Protein AF-A0A951A7C6-F1 (afdb_monomer)

Mean predicted aligned error: 10.57 Å

Solvent-accessible surface area (backbone atoms only — not comparable to full-atom values): 5596 Å² total; per-residue (Å²): 142,84,83,80,95,79,72,86,78,77,76,84,54,68,70,65,76,69,41,99,74,54,46,60,39,64,67,45,56,72,70,40,61,75,45,59,77,96,51,80,45,69,71,61,74,72,36,54,35,73,86,44,49,66,49,30,62,75,28,52,61,88,80,82,73,87,79,90,76,55,76,90,75,45,75,72,37,76,61,41,58,68,110

Foldseek 3Di:
DDDDPPDPPCPPCVLQVPDPDQQFDVVQVVPWDFDCVPHTDTDGPCRGPPVCVVFLVVQPWDDPDDDDDDPVNTDHDDSRVSD

Structure (mmCIF, N/CA/C/O backbone):
data_AF-A0A951A7C6-F1
#
_entry.id   AF-A0A951A7C6-F1
#
loop_
_atom_site.group_PDB
_atom_site.id
_atom_site.type_symbol
_atom_site.label_atom_id
_atom_site.label_alt_id
_atom_site.label_comp_id
_atom_site.label_asym_id
_atom_site.label_entity_id
_atom_site.label_seq_id
_atom_site.pdbx_PDB_ins_code
_atom_site.Cartn_x
_atom_site.Cartn_y
_atom_site.Cartn_z
_atom_site.occupancy
_atom_site.B_iso_or_equiv
_atom_site.auth_seq_id
_atom_site.auth_comp_id
_atom_site.auth_asym_id
_atom_site.auth_atom_id
_atom_site.pdbx_PDB_model_num
ATOM 1 N N . MET A 1 1 ? 28.677 -32.129 4.383 1.00 38.59 1 MET A N 1
ATOM 2 C CA . MET A 1 1 ? 28.059 -31.417 5.520 1.00 38.59 1 MET A CA 1
ATOM 3 C C . MET A 1 1 ? 28.303 -29.929 5.330 1.00 38.59 1 MET A C 1
ATOM 5 O O . MET A 1 1 ? 29.396 -29.468 5.612 1.00 38.59 1 MET A O 1
ATOM 9 N N . THR A 1 2 ? 27.334 -29.191 4.803 1.00 38.28 2 THR A N 1
ATOM 10 C CA . THR A 1 2 ? 27.394 -27.724 4.697 1.00 38.28 2 THR A CA 1
ATOM 11 C C . THR A 1 2 ? 26.037 -27.194 5.141 1.00 38.28 2 THR A C 1
ATOM 13 O O . THR A 1 2 ? 25.109 -27.061 4.350 1.00 38.28 2 THR A O 1
ATOM 16 N N . GLN A 1 3 ? 25.895 -27.014 6.457 1.00 42.53 3 GLN A N 1
ATOM 17 C CA . GLN A 1 3 ? 24.726 -26.389 7.066 1.00 42.53 3 GLN A CA 1
ATOM 18 C C . GLN A 1 3 ? 24.817 -24.864 6.946 1.00 42.53 3 GLN A C 1
ATOM 20 O O . GLN A 1 3 ? 25.811 -24.255 7.327 1.00 42.53 3 GLN A O 1
ATOM 25 N N . SER A 1 4 ? 23.706 -24.302 6.471 1.00 46.91 4 SER A N 1
ATOM 26 C CA . SER A 1 4 ? 23.030 -23.129 7.027 1.00 46.91 4 SER A CA 1
ATOM 27 C C . SER A 1 4 ? 23.799 -21.812 7.115 1.00 46.91 4 SER A C 1
ATOM 29 O O . SER A 1 4 ? 24.183 -21.361 8.188 1.00 46.91 4 SER A O 1
ATOM 31 N N . ALA A 1 5 ? 23.815 -21.088 5.997 1.00 42.62 5 ALA A N 1
ATOM 32 C CA . ALA A 1 5 ? 23.791 -19.626 6.010 1.00 42.62 5 ALA A CA 1
ATOM 33 C C . ALA A 1 5 ? 22.356 -19.132 5.736 1.00 42.62 5 ALA A C 1
ATOM 35 O O . ALA A 1 5 ? 22.080 -18.493 4.728 1.00 42.62 5 ALA A O 1
ATOM 36 N N . SER A 1 6 ? 21.419 -19.470 6.625 1.00 51.88 6 SER A N 1
ATOM 37 C CA . SER A 1 6 ? 20.053 -18.926 6.628 1.00 51.88 6 SER A CA 1
ATOM 38 C C . SER A 1 6 ? 19.753 -18.371 8.015 1.00 51.88 6 SER A C 1
ATOM 40 O O . SER A 1 6 ? 19.190 -19.066 8.853 1.00 51.88 6 SER A O 1
ATOM 42 N N . SER A 1 7 ? 20.200 -17.144 8.293 1.00 49.31 7 SER A N 1
ATOM 43 C CA . SER A 1 7 ? 19.843 -16.451 9.546 1.00 49.31 7 SER 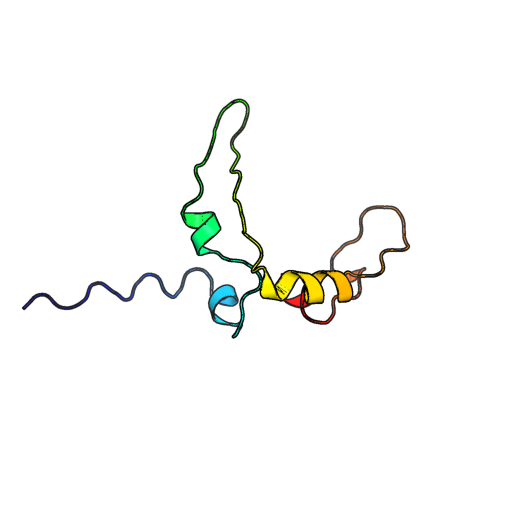A CA 1
ATOM 44 C C . SER A 1 7 ? 19.970 -14.916 9.492 1.00 49.31 7 SER A C 1
ATOM 46 O O . SER A 1 7 ? 19.351 -14.215 10.284 1.00 49.31 7 SER A O 1
ATOM 48 N N . ALA A 1 8 ? 20.688 -14.334 8.525 1.00 41.94 8 ALA A N 1
ATOM 49 C CA . ALA A 1 8 ? 20.957 -12.888 8.546 1.00 41.94 8 ALA A CA 1
ATOM 50 C C . ALA A 1 8 ? 19.831 -11.985 7.984 1.00 41.94 8 ALA A C 1
ATOM 52 O O . ALA A 1 8 ? 19.895 -10.766 8.134 1.00 41.94 8 ALA A O 1
ATOM 53 N N . ALA A 1 9 ? 18.795 -12.537 7.339 1.00 45.19 9 ALA A N 1
ATOM 54 C CA . ALA A 1 9 ? 17.760 -11.733 6.672 1.00 45.19 9 ALA A CA 1
ATOM 55 C C . ALA A 1 9 ? 16.622 -11.252 7.599 1.00 45.19 9 ALA A C 1
ATOM 57 O O . ALA A 1 9 ? 15.863 -10.359 7.220 1.00 45.19 9 ALA A O 1
ATOM 58 N N . THR A 1 10 ? 16.510 -11.802 8.811 1.00 49.56 10 THR A N 1
ATOM 59 C CA . THR A 1 10 ? 15.310 -11.658 9.658 1.00 49.56 10 THR A CA 1
ATOM 60 C C . THR A 1 10 ? 15.208 -10.315 10.400 1.00 49.56 10 THR A C 1
ATOM 62 O O . THR A 1 10 ? 14.155 -10.000 10.938 1.00 49.56 10 THR A O 1
ATOM 65 N N . SER A 1 11 ? 16.246 -9.468 10.412 1.00 54.72 11 SER A N 1
ATOM 66 C CA . SER A 1 11 ? 16.298 -8.312 11.333 1.00 54.72 11 SER A CA 1
ATOM 67 C C . SER A 1 11 ? 16.349 -6.920 10.683 1.00 54.72 11 SER A C 1
ATOM 69 O O . SER A 1 11 ? 16.742 -5.961 11.346 1.00 54.72 11 SER A O 1
ATOM 71 N N . ARG A 1 12 ? 15.986 -6.750 9.403 1.00 53.06 12 ARG A N 1
ATOM 72 C CA . ARG A 1 12 ? 16.038 -5.408 8.774 1.00 53.06 12 ARG A CA 1
ATOM 73 C C . ARG A 1 12 ? 14.720 -4.622 8.838 1.00 53.06 12 ARG A C 1
ATOM 75 O O . ARG A 1 12 ? 14.762 -3.399 8.794 1.00 53.06 12 ARG A O 1
ATOM 82 N N . PHE A 1 13 ? 13.578 -5.296 8.995 1.00 50.91 13 PHE A N 1
ATOM 83 C CA . PHE A 1 13 ? 12.251 -4.664 9.075 1.00 50.91 13 PHE A CA 1
ATOM 84 C C . PHE A 1 13 ? 11.384 -5.351 10.146 1.00 50.91 13 PHE A C 1
ATOM 86 O O . PHE A 1 13 ? 10.553 -6.195 9.809 1.00 50.91 13 PHE A O 1
ATOM 93 N N . PRO A 1 14 ? 11.564 -5.021 11.439 1.00 54.78 14 PRO A N 1
ATOM 94 C CA . PRO A 1 14 ? 10.857 -5.690 12.538 1.00 54.78 14 PRO A 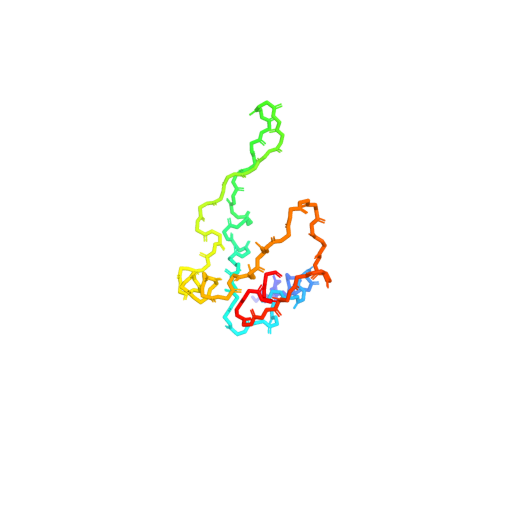CA 1
ATOM 95 C C . PRO A 1 14 ? 9.327 -5.545 12.449 1.00 54.78 14 PRO A C 1
ATOM 97 O O . PRO A 1 14 ? 8.600 -6.402 12.940 1.00 54.78 14 PRO A O 1
ATOM 100 N N . TYR A 1 15 ? 8.833 -4.506 11.768 1.00 53.94 15 TYR A N 1
ATOM 101 C CA . TYR A 1 15 ? 7.402 -4.245 11.591 1.00 53.94 15 TYR A CA 1
ATOM 102 C C . TYR A 1 15 ? 6.710 -5.221 10.632 1.00 53.94 15 TYR A C 1
ATOM 104 O O . T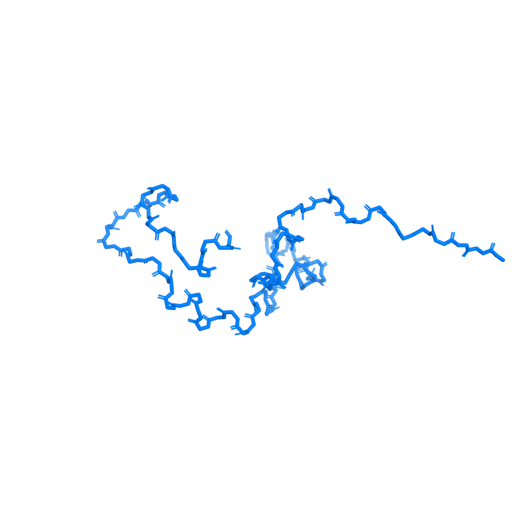YR A 1 15 ? 5.558 -5.572 10.856 1.00 53.94 15 TYR A O 1
ATOM 112 N N . ALA A 1 16 ? 7.402 -5.719 9.601 1.00 50.28 16 ALA A N 1
ATOM 113 C CA . ALA A 1 16 ? 6.809 -6.667 8.652 1.00 50.28 16 ALA A CA 1
ATOM 114 C C . ALA A 1 16 ? 6.560 -8.044 9.294 1.00 50.28 16 ALA A C 1
ATOM 116 O O . ALA A 1 16 ? 5.590 -8.717 8.963 1.00 50.28 16 ALA A O 1
ATOM 117 N N . ALA A 1 17 ? 7.408 -8.434 10.252 1.00 55.38 17 ALA A N 1
ATOM 118 C CA . ALA A 1 17 ? 7.258 -9.669 11.020 1.00 55.38 17 ALA A CA 1
ATOM 119 C C . ALA A 1 17 ? 6.223 -9.557 12.158 1.00 55.38 17 ALA A C 1
ATOM 121 O O . ALA A 1 17 ? 5.852 -10.570 12.746 1.00 55.38 17 ALA A O 1
ATOM 122 N N . ALA A 1 18 ? 5.764 -8.343 12.486 1.00 59.69 18 ALA A N 1
ATOM 123 C CA . ALA A 1 18 ? 4.868 -8.096 13.615 1.00 59.69 18 ALA A CA 1
ATOM 124 C C . ALA A 1 18 ? 3.391 -8.405 13.312 1.00 59.69 18 ALA A C 1
ATOM 126 O O . ALA A 1 18 ? 2.588 -8.534 14.237 1.00 59.69 18 ALA A O 1
ATOM 127 N N . PHE A 1 19 ? 3.012 -8.537 12.037 1.00 64.44 19 PHE A N 1
ATOM 128 C CA . PHE A 1 19 ? 1.621 -8.738 11.634 1.00 64.44 19 PHE A CA 1
ATOM 129 C C . PHE A 1 19 ? 1.385 -10.164 11.137 1.00 64.44 19 PHE A C 1
ATOM 131 O O . PHE A 1 19 ? 2.037 -10.618 10.203 1.00 64.44 19 PHE A O 1
ATOM 138 N N . LYS A 1 20 ? 0.403 -10.853 11.737 1.00 68.44 20 LYS A N 1
ATOM 139 C CA . LYS A 1 20 ? -0.027 -12.206 11.337 1.00 68.44 20 LYS A CA 1
ATOM 140 C C . LYS A 1 20 ? -0.445 -12.275 9.861 1.00 68.44 20 LYS A C 1
ATOM 142 O O . LYS A 1 20 ? -0.161 -13.268 9.206 1.00 68.44 20 LYS A O 1
ATOM 147 N N . ASP A 1 21 ? -1.062 -11.200 9.365 1.00 71.88 21 ASP A N 1
ATOM 148 C CA . ASP A 1 21 ? -1.439 -11.010 7.962 1.00 71.88 21 ASP A CA 1
ATOM 149 C C . ASP A 1 21 ? -0.949 -9.628 7.499 1.00 71.88 21 ASP A C 1
ATOM 151 O O . ASP A 1 21 ? -1.676 -8.637 7.674 1.00 71.88 21 ASP A O 1
ATOM 155 N N . PRO A 1 22 ? 0.282 -9.511 6.971 1.00 78.56 22 PRO A N 1
ATOM 156 C CA . PRO A 1 22 ? 0.825 -8.229 6.543 1.00 78.56 22 PRO A CA 1
ATOM 157 C C . PRO A 1 22 ? 0.000 -7.656 5.386 1.00 78.56 22 PRO A C 1
ATOM 159 O O . PRO A 1 22 ? -0.412 -8.363 4.464 1.00 78.56 22 PRO A O 1
ATOM 162 N N . VAL A 1 23 ? -0.268 -6.353 5.459 1.00 87.81 23 VAL A N 1
ATOM 163 C CA . VAL A 1 23 ? -1.030 -5.624 4.434 1.00 87.81 23 VAL A CA 1
ATOM 164 C C . VAL A 1 23 ? -0.192 -5.400 3.172 1.00 87.81 23 VAL A C 1
ATOM 166 O O . VAL A 1 23 ? -0.736 -5.410 2.069 1.00 87.81 23 VAL A O 1
ATOM 169 N N . ILE A 1 24 ? 1.122 -5.240 3.344 1.00 89.62 24 ILE A N 1
ATOM 170 C CA . ILE A 1 24 ? 2.097 -4.988 2.282 1.00 89.62 24 ILE A CA 1
ATOM 171 C C . ILE A 1 24 ? 2.909 -6.262 2.019 1.00 89.62 24 ILE A C 1
ATOM 173 O O . ILE A 1 24 ? 3.507 -6.821 2.939 1.00 89.62 24 ILE A O 1
ATOM 177 N N . ASP A 1 25 ? 2.984 -6.682 0.757 1.00 89.00 25 ASP A N 1
ATOM 178 C CA . ASP A 1 25 ? 3.923 -7.700 0.288 1.00 89.00 25 ASP A CA 1
ATOM 179 C C . ASP A 1 25 ? 5.301 -7.063 0.039 1.00 89.00 25 ASP A C 1
ATOM 181 O O . ASP A 1 25 ? 5.592 -6.485 -1.012 1.00 89.00 25 ASP A O 1
ATOM 185 N N . VAL A 1 26 ? 6.176 -7.170 1.040 1.00 87.06 26 VAL A N 1
ATOM 186 C CA . VAL A 1 26 ? 7.557 -6.666 0.970 1.00 87.06 26 VAL A CA 1
ATOM 187 C C . VAL A 1 26 ? 8.377 -7.409 -0.087 1.00 87.06 26 VAL A C 1
ATOM 189 O O . VAL A 1 26 ? 9.278 -6.827 -0.695 1.00 87.06 26 VAL A O 1
ATOM 192 N N . GLU A 1 27 ? 8.075 -8.680 -0.340 1.00 86.56 27 GLU A N 1
ATOM 193 C CA . GLU A 1 27 ? 8.808 -9.476 -1.317 1.00 86.56 27 GLU A CA 1
ATOM 194 C C . GLU A 1 27 ? 8.434 -9.078 -2.750 1.00 86.56 27 GLU A C 1
ATOM 196 O O . GLU A 1 27 ? 9.300 -9.086 -3.625 1.00 86.56 27 GLU A O 1
ATOM 201 N N . ALA A 1 28 ? 7.192 -8.646 -2.998 1.00 88.38 28 ALA A N 1
ATOM 202 C CA . ALA A 1 28 ? 6.813 -8.022 -4.268 1.00 88.38 28 ALA A CA 1
ATOM 203 C C . ALA A 1 28 ? 7.651 -6.766 -4.556 1.00 88.38 28 ALA A C 1
ATOM 205 O O . ALA A 1 28 ? 8.191 -6.629 -5.653 1.00 88.38 28 ALA A O 1
ATOM 206 N N . ILE A 1 29 ? 7.846 -5.902 -3.552 1.00 89.31 29 ILE A N 1
ATOM 207 C CA . ILE A 1 29 ? 8.680 -4.694 -3.677 1.00 89.31 29 ILE A CA 1
ATOM 208 C C . ILE A 1 29 ? 10.143 -5.062 -3.943 1.00 89.31 29 ILE A C 1
ATOM 210 O O . ILE A 1 29 ? 10.782 -4.475 -4.810 1.00 89.31 29 ILE A O 1
ATOM 214 N N . ARG A 1 30 ? 10.685 -6.058 -3.234 1.00 89.44 30 ARG A N 1
ATOM 215 C CA . ARG A 1 30 ? 12.082 -6.493 -3.413 1.00 89.44 30 ARG A CA 1
ATOM 216 C C . ARG A 1 30 ? 12.371 -7.054 -4.800 1.00 89.44 30 ARG A C 1
ATOM 218 O O . ARG A 1 30 ? 13.487 -6.899 -5.288 1.00 89.44 30 ARG A O 1
ATOM 225 N N . ARG A 1 31 ? 11.397 -7.728 -5.413 1.00 91.38 31 ARG A N 1
ATOM 226 C CA . ARG A 1 31 ? 11.522 -8.284 -6.769 1.00 91.38 31 ARG A CA 1
ATOM 227 C C . ARG A 1 31 ? 11.292 -7.246 -7.868 1.00 91.38 31 ARG A C 1
ATOM 229 O O . ARG A 1 31 ? 11.539 -7.552 -9.033 1.00 91.38 31 ARG A O 1
ATOM 236 N N . ALA A 1 32 ? 10.801 -6.057 -7.530 1.00 93.12 32 ALA A N 1
ATOM 237 C CA . ALA A 1 32 ? 10.478 -5.040 -8.512 1.00 93.12 32 ALA A CA 1
ATOM 238 C C . ALA A 1 32 ? 11.723 -4.504 -9.223 1.00 93.12 32 ALA A C 1
ATOM 240 O O . ALA A 1 32 ? 12.788 -4.317 -8.631 1.00 93.12 32 ALA A O 1
ATOM 241 N N . SER A 1 33 ? 11.566 -4.210 -10.511 1.00 93.38 33 SER A N 1
ATOM 242 C CA . SER A 1 33 ? 12.628 -3.596 -11.299 1.00 93.38 33 SER A CA 1
ATOM 243 C C . SER A 1 33 ? 12.662 -2.089 -11.065 1.00 93.38 33 SER A C 1
ATOM 245 O O . SER A 1 33 ? 11.646 -1.403 -11.183 1.00 93.38 33 SER A O 1
ATOM 247 N N . VAL A 1 34 ? 13.850 -1.569 -10.761 1.00 95.56 34 VAL A N 1
ATOM 248 C CA . VAL A 1 34 ? 14.089 -0.128 -10.642 1.00 95.56 34 VAL A CA 1
ATOM 249 C C . VAL A 1 34 ? 14.401 0.437 -12.025 1.00 95.56 34 VAL A C 1
ATOM 251 O O . VAL A 1 34 ? 15.426 0.098 -12.621 1.00 95.56 34 VAL A O 1
ATOM 254 N N . SER A 1 35 ? 13.538 1.324 -12.513 1.00 96.31 35 SER A N 1
ATOM 255 C CA . SER A 1 35 ? 13.788 2.157 -13.687 1.00 96.31 35 SER A CA 1
ATOM 256 C C . SER A 1 35 ? 14.487 3.450 -13.271 1.00 96.31 35 SER A C 1
ATOM 258 O O . SER A 1 35 ? 14.333 3.917 -12.142 1.00 96.31 35 SER A O 1
ATOM 260 N N . ARG A 1 36 ? 15.298 4.021 -14.164 1.00 96.50 36 ARG A N 1
ATOM 261 C CA . ARG A 1 36 ? 16.086 5.236 -13.894 1.00 96.50 36 ARG A CA 1
ATOM 262 C C . ARG A 1 36 ? 15.846 6.372 -14.883 1.00 96.50 36 ARG A C 1
ATOM 264 O O . ARG A 1 36 ? 16.356 7.460 -14.644 1.00 96.50 36 ARG A O 1
ATOM 271 N N . ASP A 1 37 ? 15.071 6.135 -15.937 1.00 89.94 37 ASP A N 1
ATOM 272 C CA . ASP A 1 37 ? 14.806 7.106 -16.998 1.00 89.94 37 ASP A CA 1
ATOM 273 C C . ASP A 1 37 ? 13.308 7.456 -17.034 1.00 89.94 37 ASP A C 1
ATOM 275 O O . ASP A 1 37 ? 12.482 6.536 -17.019 1.00 89.94 37 ASP A O 1
ATOM 279 N N . PRO A 1 38 ? 12.913 8.745 -17.020 1.00 91.69 38 PRO A N 1
ATOM 280 C CA . PRO A 1 38 ? 13.739 9.953 -16.839 1.00 91.69 38 PRO A CA 1
ATOM 281 C C . PRO A 1 38 ? 14.170 10.209 -15.379 1.00 91.69 38 PRO A C 1
ATOM 283 O O . PRO A 1 38 ? 15.033 11.045 -15.121 1.00 91.69 38 PRO A O 1
ATOM 286 N N . TYR A 1 39 ? 13.575 9.496 -14.416 1.00 95.44 39 TYR A N 1
ATOM 287 C CA . TYR A 1 39 ? 13.899 9.567 -12.986 1.00 95.44 39 TYR A CA 1
ATOM 288 C C . TYR A 1 39 ? 13.908 8.170 -12.361 1.00 95.44 39 TYR A C 1
ATOM 290 O O . TYR A 1 39 ? 13.296 7.238 -12.887 1.00 95.44 39 TYR A O 1
ATOM 298 N N . THR A 1 40 ? 14.562 8.025 -11.204 1.00 95.69 40 THR A N 1
ATOM 299 C CA . THR A 1 40 ? 14.585 6.751 -10.468 1.00 95.69 40 THR A CA 1
ATOM 300 C C . THR A 1 40 ? 13.215 6.445 -9.875 1.00 95.69 40 THR A C 1
ATOM 302 O O . THR A 1 40 ? 12.736 7.172 -9.010 1.00 95.69 40 THR A O 1
ATOM 305 N N . HIS A 1 41 ? 12.599 5.357 -10.328 1.00 93.50 41 HIS A N 1
ATOM 306 C CA . HIS A 1 41 ? 11.297 4.893 -9.868 1.00 93.50 41 HIS A CA 1
ATOM 307 C C . HIS A 1 41 ? 11.194 3.368 -9.968 1.00 93.50 41 HIS A C 1
ATOM 309 O O . HIS A 1 41 ? 12.012 2.704 -10.602 1.00 93.50 41 HIS A O 1
ATOM 315 N N . MET A 1 42 ? 10.170 2.800 -9.345 1.00 94.25 42 MET A N 1
ATOM 316 C CA . MET A 1 42 ? 9.791 1.401 -9.518 1.00 94.25 42 MET A CA 1
ATOM 317 C C . MET A 1 42 ? 8.273 1.319 -9.600 1.00 94.25 42 MET A C 1
ATOM 319 O O . MET A 1 42 ? 7.573 2.045 -8.895 1.00 94.25 42 MET A O 1
ATOM 323 N N . LEU A 1 43 ? 7.782 0.441 -10.465 1.00 93.00 43 LEU A N 1
ATOM 324 C CA . LEU A 1 43 ? 6.375 0.069 -10.528 1.00 93.00 43 LEU A CA 1
ATOM 325 C C . LEU A 1 43 ? 6.267 -1.361 -10.024 1.00 93.00 43 LEU A C 1
ATOM 327 O O . LEU A 1 43 ? 7.036 -2.230 -10.440 1.00 93.00 43 LEU A O 1
ATOM 331 N N . VAL A 1 44 ? 5.361 -1.578 -9.079 1.00 92.75 44 VAL A N 1
ATOM 332 C CA . VAL A 1 44 ? 5.210 -2.862 -8.405 1.00 92.75 44 VAL A CA 1
ATOM 333 C C . VAL A 1 44 ? 3.742 -3.233 -8.410 1.00 92.75 44 VAL A C 1
ATOM 335 O O . VAL A 1 44 ? 2.911 -2.534 -7.828 1.00 92.75 44 VAL A O 1
ATOM 338 N N . ASP A 1 45 ? 3.435 -4.349 -9.052 1.00 90.94 45 ASP A N 1
ATOM 339 C CA . ASP A 1 45 ? 2.086 -4.888 -9.061 1.00 90.94 45 ASP A CA 1
ATOM 340 C C . ASP A 1 45 ? 1.806 -5.642 -7.760 1.00 90.94 45 ASP A C 1
ATOM 342 O O . ASP A 1 45 ? 2.688 -6.283 -7.189 1.00 90.94 45 ASP A O 1
ATOM 346 N N . ASN A 1 46 ? 0.549 -5.601 -7.312 1.00 88.94 46 ASN A N 1
ATOM 347 C CA . ASN A 1 46 ? 0.059 -6.390 -6.176 1.00 88.94 46 ASN A CA 1
ATOM 348 C C . ASN A 1 46 ? 0.834 -6.178 -4.861 1.00 88.94 46 ASN A C 1
ATOM 350 O O . ASN A 1 46 ? 0.962 -7.098 -4.058 1.00 88.94 46 ASN A O 1
ATOM 354 N N . VAL A 1 47 ? 1.320 -4.956 -4.610 1.00 91.75 47 VAL A N 1
ATOM 355 C CA . VAL A 1 47 ? 1.970 -4.600 -3.332 1.00 91.75 47 VAL A CA 1
ATOM 356 C C . VAL A 1 47 ? 1.030 -4.787 -2.145 1.00 91.75 47 VAL A C 1
ATOM 358 O O . VAL A 1 47 ? 1.468 -5.161 -1.062 1.00 91.75 47 VAL A O 1
ATOM 361 N N . LEU A 1 48 ? -0.260 -4.514 -2.332 1.00 91.00 48 LEU A N 1
ATOM 362 C CA . LEU A 1 48 ? -1.266 -4.757 -1.308 1.00 91.00 48 LEU A CA 1
ATOM 363 C C . LEU A 1 48 ? -1.738 -6.203 -1.389 1.00 91.00 48 LEU A C 1
ATOM 365 O O . LEU A 1 48 ? -2.149 -6.673 -2.451 1.00 91.00 48 LEU A O 1
ATOM 369 N N . ASN A 1 49 ? -1.765 -6.881 -0.245 1.00 88.25 49 ASN A N 1
ATOM 370 C CA . ASN A 1 49 ? -2.382 -8.192 -0.151 1.00 88.25 49 ASN A CA 1
ATOM 371 C C . ASN A 1 49 ? -3.874 -8.075 -0.510 1.00 88.25 49 ASN A C 1
ATOM 373 O O . ASN A 1 49 ? -4.630 -7.375 0.16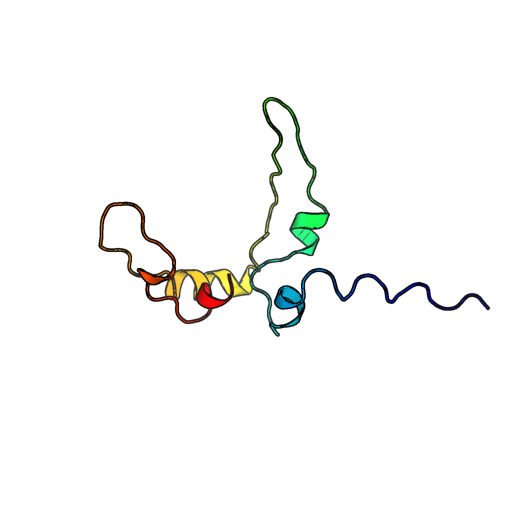9 1.00 88.25 49 ASN A O 1
ATOM 377 N N . ALA A 1 50 ? -4.304 -8.769 -1.568 1.00 88.81 50 ALA A N 1
ATOM 378 C CA . ALA A 1 50 ? -5.659 -8.667 -2.109 1.00 88.81 50 ALA A CA 1
ATOM 379 C C . ALA A 1 50 ? -6.750 -8.932 -1.055 1.00 88.81 50 ALA A C 1
ATOM 381 O O . ALA A 1 50 ? -7.778 -8.254 -1.046 1.00 88.81 50 ALA A O 1
ATOM 382 N N . GLY A 1 51 ? -6.506 -9.853 -0.113 1.00 88.75 51 GLY A N 1
ATOM 383 C CA . GLY A 1 51 ? -7.440 -10.152 0.977 1.00 88.75 51 GLY A CA 1
ATOM 384 C C . GLY A 1 51 ? -7.604 -9.008 1.986 1.00 88.75 51 GLY A C 1
ATOM 385 O O . GLY A 1 51 ? -8.637 -8.910 2.645 1.00 88.75 51 GLY A O 1
ATOM 386 N N . ALA A 1 52 ? -6.622 -8.108 2.088 1.00 89.56 52 ALA A N 1
ATOM 387 C CA . ALA A 1 52 ? -6.669 -6.951 2.978 1.00 89.56 52 ALA A CA 1
ATOM 388 C C . ALA A 1 52 ? -7.377 -5.734 2.354 1.00 89.56 52 ALA A C 1
ATOM 390 O O . ALA A 1 52 ? -7.827 -4.856 3.092 1.00 89.56 52 ALA A O 1
ATOM 391 N N . VAL A 1 53 ? -7.516 -5.676 1.023 1.00 90.75 53 VAL A N 1
ATOM 392 C CA . VAL A 1 53 ? -8.061 -4.509 0.303 1.00 90.75 53 VAL A CA 1
ATOM 393 C C . VAL A 1 53 ? -9.479 -4.124 0.754 1.00 90.75 53 VAL A C 1
ATOM 395 O O . VAL A 1 53 ? -9.699 -2.937 1.005 1.00 90.75 53 VAL A O 1
ATOM 398 N N . PRO A 1 54 ? -10.448 -5.050 0.918 1.00 92.19 54 PRO A N 1
ATOM 399 C CA . PRO A 1 54 ? -11.788 -4.675 1.376 1.00 92.19 54 PRO A CA 1
ATOM 400 C C . PRO A 1 54 ? -11.773 -4.011 2.757 1.00 92.19 54 PRO A C 1
ATOM 402 O O . PRO A 1 54 ? -12.410 -2.978 2.958 1.00 92.19 54 PRO A O 1
ATOM 405 N N . ALA A 1 55 ? -10.990 -4.561 3.689 1.00 89.31 55 ALA A N 1
ATOM 406 C CA . ALA A 1 55 ? -10.859 -4.022 5.037 1.00 89.31 55 ALA A CA 1
ATOM 407 C C . ALA A 1 55 ? -10.139 -2.665 5.043 1.00 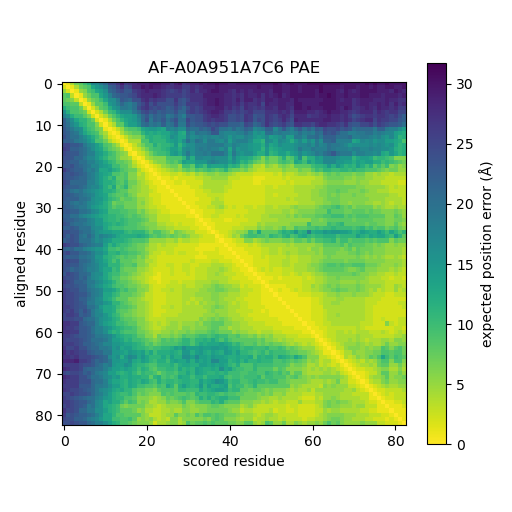89.31 55 ALA A C 1
ATOM 409 O O . ALA A 1 55 ? -10.538 -1.767 5.776 1.00 89.31 55 ALA A O 1
ATOM 410 N N . LEU A 1 56 ? -9.121 -2.479 4.198 1.00 90.25 56 LEU A N 1
ATOM 411 C CA . LEU A 1 56 ? -8.457 -1.184 4.035 1.00 90.25 56 LEU A CA 1
ATOM 412 C C . LEU A 1 56 ? -9.412 -0.099 3.538 1.00 90.25 56 LEU A C 1
ATOM 414 O O . LEU A 1 56 ? -9.379 1.010 4.057 1.00 90.25 56 LEU A O 1
ATOM 418 N N . ARG A 1 57 ? -10.279 -0.412 2.567 1.00 90.06 57 ARG A N 1
ATOM 419 C CA . ARG A 1 57 ? -11.269 0.549 2.054 1.00 90.06 57 ARG A CA 1
ATOM 420 C C . ARG A 1 57 ? -12.313 0.899 3.109 1.00 90.06 57 ARG A C 1
ATOM 422 O O . ARG A 1 57 ? -12.638 2.068 3.263 1.00 90.06 57 ARG A O 1
ATOM 429 N N . ALA A 1 58 ? -12.809 -0.095 3.846 1.00 89.69 58 ALA A N 1
ATOM 430 C CA . ALA A 1 58 ? -13.775 0.120 4.924 1.00 89.69 58 ALA A CA 1
ATOM 431 C C . ALA A 1 58 ? -13.191 0.926 6.096 1.00 89.69 58 ALA A C 1
ATOM 433 O O . ALA A 1 58 ? -13.925 1.609 6.805 1.00 89.69 58 ALA A O 1
ATOM 434 N N . HIS A 1 59 ? -11.876 0.838 6.301 1.00 89.50 59 HIS A N 1
ATOM 435 C CA . HIS A 1 59 ? -11.162 1.563 7.347 1.00 89.50 59 HIS A CA 1
ATOM 436 C C . HIS A 1 59 ? -10.385 2.777 6.838 1.00 89.50 59 HIS A C 1
ATOM 438 O O . HIS A 1 59 ? -9.525 3.286 7.555 1.00 89.50 59 HIS A O 1
ATOM 444 N N . PHE A 1 60 ? -10.663 3.232 5.614 1.00 88.19 60 PHE A N 1
ATOM 445 C CA . PHE A 1 60 ? -10.043 4.444 5.109 1.00 88.19 60 PHE A CA 1
ATOM 446 C C . PHE A 1 60 ? -10.518 5.633 5.953 1.00 88.19 60 PHE A C 1
ATOM 448 O O . PHE A 1 60 ? -11.729 5.768 6.162 1.00 88.19 60 PHE A O 1
ATOM 455 N N . PRO A 1 61 ? -9.607 6.488 6.444 1.00 87.31 61 PRO A N 1
ATOM 456 C CA . PRO A 1 61 ? -10.009 7.563 7.328 1.00 87.31 61 PRO A CA 1
ATOM 457 C C . PRO A 1 61 ? -10.952 8.554 6.649 1.00 87.31 61 PRO A C 1
ATOM 459 O O . PRO A 1 61 ? -10.777 8.917 5.483 1.00 87.31 61 PRO A O 1
ATOM 462 N N . ASN A 1 62 ? -11.938 9.038 7.400 1.00 87.12 62 ASN A N 1
ATOM 463 C CA . ASN A 1 62 ? -12.872 10.042 6.909 1.00 87.12 62 ASN A CA 1
ATOM 464 C C . ASN A 1 62 ? -12.222 11.437 6.899 1.00 87.12 62 ASN A C 1
ATOM 466 O O . ASN A 1 62 ? -12.329 12.205 7.856 1.00 87.12 62 ASN A O 1
ATOM 470 N N . ILE A 1 63 ? -11.525 11.755 5.811 1.00 85.00 63 ILE A N 1
ATOM 471 C CA . ILE A 1 63 ? -10.854 13.039 5.607 1.00 85.00 63 ILE A CA 1
ATOM 472 C C . ILE A 1 63 ? -11.871 14.070 5.101 1.00 85.00 63 ILE A C 1
ATOM 474 O O . ILE A 1 63 ? -12.238 14.080 3.930 1.00 85.00 63 ILE A O 1
ATOM 478 N N . THR A 1 64 ? -12.325 14.955 5.990 1.00 84.75 64 THR A N 1
ATOM 479 C CA . THR A 1 64 ? -13.299 16.016 5.659 1.00 84.75 64 THR A CA 1
ATOM 480 C C . THR A 1 64 ? -12.685 17.414 5.588 1.00 84.75 64 THR A C 1
ATOM 482 O O . THR A 1 64 ? -13.340 18.356 5.143 1.00 84.75 64 THR A O 1
ATOM 485 N N . LYS A 1 65 ? -11.430 17.569 6.019 1.00 82.56 65 LYS A N 1
ATOM 486 C CA . LYS A 1 65 ? -10.716 18.849 6.021 1.00 82.56 65 LYS A CA 1
ATOM 487 C C . LYS A 1 65 ? -9.844 18.984 4.767 1.00 82.56 65 LYS A C 1
ATOM 489 O O . LYS A 1 6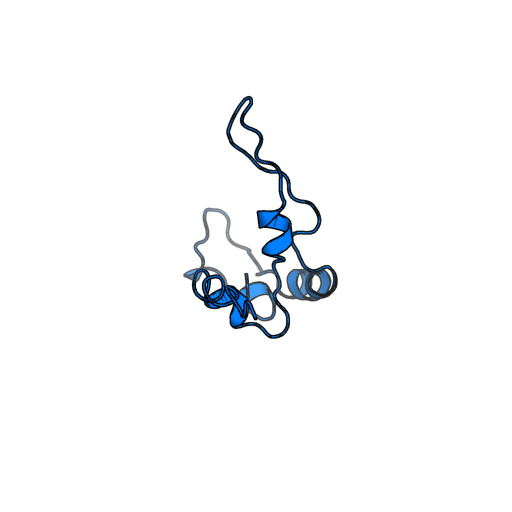5 ? -9.136 18.035 4.433 1.00 82.56 65 LYS A O 1
ATOM 494 N N . PRO A 1 66 ? -9.854 20.144 4.087 1.00 81.25 66 PRO A N 1
ATOM 495 C CA . PRO A 1 66 ? -8.909 20.425 3.014 1.00 81.25 66 PRO A CA 1
ATOM 496 C C . PRO A 1 66 ? -7.511 20.724 3.578 1.00 81.25 66 PRO A C 1
ATOM 498 O O . PRO A 1 66 ? -7.381 21.200 4.705 1.00 81.25 66 PRO A O 1
ATOM 501 N N . GLY A 1 67 ? -6.473 20.517 2.765 1.00 82.38 67 GLY A N 1
ATO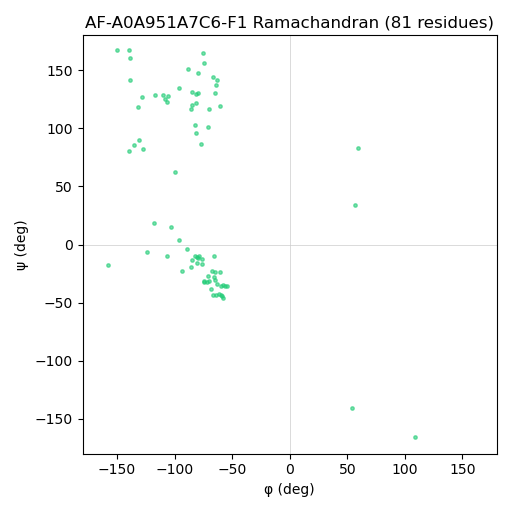M 502 C CA . GLY A 1 67 ? -5.084 20.833 3.113 1.00 82.38 67 GLY A CA 1
ATOM 503 C C . GLY A 1 67 ? -4.220 19.597 3.365 1.00 82.38 67 GLY A C 1
ATOM 504 O O . GLY A 1 67 ? -4.581 18.483 2.990 1.00 82.38 67 GLY A O 1
ATOM 505 N N . PHE A 1 68 ? -3.047 19.809 3.962 1.00 77.19 68 PHE A N 1
ATOM 506 C CA . PHE A 1 68 ? -2.150 18.727 4.362 1.00 77.19 68 PHE A CA 1
ATOM 507 C C . PHE A 1 68 ? -2.563 18.222 5.738 1.00 77.19 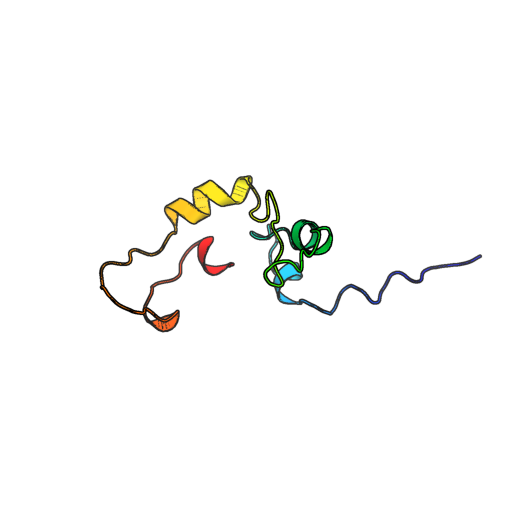68 PHE A C 1
ATOM 509 O O . PHE A 1 68 ? -2.557 18.995 6.690 1.00 77.19 68 PHE A O 1
ATOM 516 N N . LEU A 1 69 ? -2.917 16.940 5.819 1.00 80.25 69 LEU A N 1
ATOM 517 C CA . LEU A 1 69 ? -3.225 16.269 7.074 1.00 80.25 69 LEU A CA 1
ATOM 518 C C . LEU A 1 69 ? -2.076 15.335 7.433 1.00 80.25 69 LEU A C 1
ATOM 520 O O . LEU A 1 69 ? -1.694 14.460 6.654 1.00 80.25 69 LEU A O 1
ATOM 524 N N . THR A 1 70 ? -1.517 15.549 8.610 1.00 80.94 70 THR A N 1
ATOM 525 C CA . THR A 1 70 ? -0.546 14.666 9.242 1.00 80.94 70 THR A CA 1
ATOM 526 C C . THR A 1 70 ? -1.241 13.429 9.808 1.00 80.94 70 THR A C 1
ATOM 528 O O . THR A 1 70 ? -2.461 13.385 9.968 1.00 80.94 70 THR A O 1
ATOM 531 N N . VAL A 1 71 ? -0.453 12.401 10.121 1.00 75.12 71 VAL A N 1
ATOM 532 C CA . VAL A 1 71 ? -0.963 11.144 10.686 1.00 75.12 71 VAL A CA 1
ATOM 533 C C . VAL A 1 71 ? -1.729 11.373 11.994 1.00 75.12 71 VAL A C 1
ATOM 535 O O . VAL A 1 71 ? -2.731 10.707 12.231 1.00 75.12 71 VAL A O 1
ATOM 538 N N . ASP A 1 72 ? -1.310 12.345 12.804 1.00 76.94 72 ASP A N 1
ATOM 539 C CA . ASP A 1 72 ? -1.951 12.659 14.085 1.00 76.94 72 ASP A CA 1
ATOM 540 C C . ASP A 1 72 ? -3.279 13.423 13.922 1.00 76.94 72 ASP A C 1
ATOM 542 O O . ASP A 1 72 ? -4.093 13.476 14.842 1.00 76.94 72 ASP A O 1
ATOM 546 N N . GLU A 1 73 ? -3.526 14.004 12.745 1.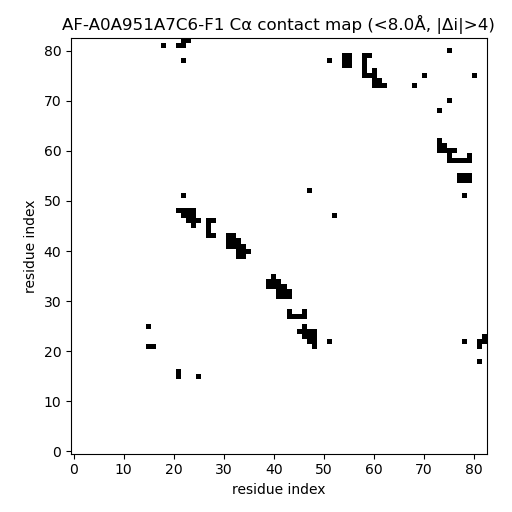00 80.06 73 GLU A N 1
ATOM 547 C CA . GLU A 1 73 ? -4.745 14.762 12.434 1.00 80.06 73 GLU A CA 1
ATOM 548 C C . GLU A 1 73 ? -5.872 13.885 11.879 1.00 80.06 73 GLU A C 1
ATOM 550 O O . GLU A 1 73 ? -6.979 14.372 11.626 1.00 80.06 73 GLU A O 1
ATOM 555 N N . VAL A 1 74 ? -5.594 12.597 11.683 1.00 81.31 74 VAL A N 1
ATOM 556 C CA . VAL A 1 74 ? -6.480 11.641 11.034 1.00 81.31 74 VAL A CA 1
ATOM 557 C C . VAL A 1 74 ? -6.641 10.418 11.929 1.00 81.31 74 VAL A C 1
ATOM 559 O O . VAL A 1 74 ? -5.671 9.792 12.344 1.00 81.31 74 VAL A O 1
ATOM 562 N N . GLU A 1 75 ? -7.884 10.041 12.219 1.00 81.94 75 GLU A N 1
ATOM 563 C CA . GLU A 1 75 ? -8.149 8.860 13.037 1.00 81.94 75 GLU A CA 1
ATOM 564 C C . GLU A 1 75 ? -7.806 7.581 12.257 1.00 81.94 75 GLU A C 1
ATOM 566 O O . GLU A 1 75 ? -8.561 7.124 11.398 1.00 81.94 75 GLU A O 1
ATOM 571 N N . LEU A 1 76 ? -6.642 6.995 12.549 1.00 84.12 76 LEU A N 1
ATOM 572 C CA . LEU A 1 76 ? -6.240 5.705 11.995 1.00 84.12 76 LEU A CA 1
ATOM 573 C C . LEU A 1 76 ? -6.879 4.558 12.780 1.00 84.12 76 LEU A C 1
ATOM 575 O O . LEU A 1 76 ? -6.617 4.374 13.972 1.00 84.12 76 LEU A O 1
ATOM 579 N N . HIS A 1 77 ? -7.646 3.714 12.093 1.00 84.44 77 HIS A N 1
ATOM 580 C CA . HIS A 1 77 ? -8.318 2.576 12.713 1.00 84.44 77 HIS A CA 1
ATOM 581 C C . HIS A 1 77 ? -8.277 1.307 11.851 1.00 84.44 77 HIS A C 1
ATOM 583 O O . HIS A 1 77 ? -7.913 1.311 10.673 1.00 84.44 77 HIS A O 1
ATOM 589 N N . GLY A 1 78 ? -8.644 0.182 12.470 1.00 85.50 78 GLY A N 1
ATOM 590 C CA . GLY A 1 78 ? -8.772 -1.118 11.808 1.00 85.50 78 GLY A CA 1
ATOM 591 C C . GLY A 1 78 ? -7.517 -1.559 11.046 1.00 85.50 78 GLY A C 1
ATOM 592 O O . GLY A 1 78 ? -6.388 -1.371 11.500 1.00 85.50 78 GLY A O 1
ATOM 593 N N . LYS A 1 79 ? -7.722 -2.166 9.870 1.00 82.94 79 LYS A N 1
ATOM 594 C CA . LYS A 1 79 ? -6.638 -2.636 8.988 1.00 82.94 79 LYS A CA 1
ATOM 595 C C . LYS A 1 79 ? -5.766 -1.505 8.431 1.00 82.94 79 LYS A C 1
ATOM 597 O O . LYS A 1 79 ? -4.615 -1.772 8.108 1.00 82.94 79 LYS A O 1
ATOM 602 N N . PHE A 1 80 ? -6.272 -0.272 8.349 1.00 84.75 80 PHE A N 1
ATOM 603 C CA . PHE A 1 80 ? -5.523 0.864 7.799 1.00 84.75 80 PHE A CA 1
ATOM 604 C C . PHE A 1 80 ? -4.380 1.319 8.720 1.00 84.75 80 PHE A C 1
ATOM 606 O O . PHE A 1 80 ? -3.348 1.766 8.239 1.00 84.75 80 PHE A O 1
ATOM 613 N N . LYS A 1 81 ? -4.492 1.090 10.036 1.00 84.50 81 LYS A N 1
ATOM 614 C CA . LYS A 1 81 ? -3.412 1.335 11.015 1.00 84.50 81 LYS A CA 1
ATOM 615 C C . LYS A 1 81 ? -2.176 0.430 10.828 1.00 84.50 81 LYS A C 1
ATOM 617 O O . LYS A 1 81 ? -1.172 0.616 11.504 1.00 84.50 81 LYS A O 1
ATOM 622 N N . GLN A 1 82 ? -2.264 -0.588 9.972 1.00 81.75 82 GLN A N 1
ATOM 623 C CA . GLN A 1 82 ? -1.173 -1.534 9.703 1.00 81.75 82 GLN A CA 1
ATOM 624 C C . GLN A 1 82 ? -0.343 -1.158 8.460 1.00 81.75 82 GLN A C 1
ATOM 626 O O . GLN A 1 82 ? 0.509 -1.953 8.061 1.00 81.75 82 GLN A O 1
ATOM 631 N N . LEU A 1 83 ? -0.633 -0.009 7.832 1.00 77.62 83 LEU A N 1
ATOM 632 C CA . LEU A 1 83 ? 0.165 0.586 6.754 1.00 77.62 83 LEU A CA 1
ATOM 633 C C . LEU A 1 83 ? 1.320 1.431 7.300 1.00 77.62 83 LEU A C 1
ATOM 635 O O . LEU A 1 83 ? 1.152 2.027 8.387 1.00 77.62 83 LEU A O 1
#

pLDDT: mean 78.44, std 16.84, range [38.28, 96.5]

Radius of gyration: 17.37 Å; Cα contacts (8 Å, |Δi|>4): 66; chains: 1; bounding box: 42×52×31 Å

Secondary structure (DSSP, 8-state):
-------TTTTS-TTGGG-SS-SB-HHHHHHSPEE-SSS-EE--TT-B-GGGHHHHHHT-----S-S---GGGS---GGGGG-

Nearest PDB structures (foldseek):
  2fyu-assembly1_I  TM=2.239E-01  e=5.159E+00  Bos taurus

Sequence (83 aa):
MTQSASSAATSRFPYAAAFKDPVIDVEAIRRASVSRDPYTHMLVDNVLNAGAVPALRAHFPNITKPGFLTVDEVELHGKFKQL